Protein AF-A0A6N8NEB7-F1 (afdb_monomer_lite)

Structure (mmCIF, N/CA/C/O backbone):
data_AF-A0A6N8NEB7-F1
#
_entry.id   AF-A0A6N8NEB7-F1
#
loop_
_atom_site.group_PDB
_atom_site.id
_atom_site.type_symbol
_atom_site.label_atom_id
_atom_site.label_alt_id
_atom_site.label_comp_id
_atom_site.label_asym_id
_atom_site.label_entity_id
_atom_site.label_seq_id
_atom_site.pdbx_PDB_ins_code
_atom_site.Cartn_x
_atom_site.Cartn_y
_atom_site.Cartn_z
_atom_site.occupancy
_atom_site.B_iso_or_equiv
_atom_site.auth_seq_id
_atom_site.auth_comp_id
_atom_site.auth_asym_id
_atom_site.auth_atom_id
_atom_site.pdbx_PDB_model_num
ATOM 1 N N . MET A 1 1 ? -17.241 20.565 45.825 1.00 83.00 1 MET A N 1
ATOM 2 C CA . MET A 1 1 ? -16.415 20.159 44.658 1.00 83.00 1 MET A CA 1
ATOM 3 C C . MET A 1 1 ? -16.312 18.647 44.441 1.00 83.00 1 MET A C 1
ATOM 5 O O . MET A 1 1 ? -16.553 18.205 43.326 1.00 83.00 1 MET A O 1
ATOM 9 N N . ARG A 1 2 ? -16.000 17.829 45.463 1.00 90.88 2 ARG A N 1
ATOM 10 C CA . ARG A 1 2 ? -15.788 16.370 45.299 1.00 90.88 2 ARG A CA 1
ATOM 11 C C . ARG A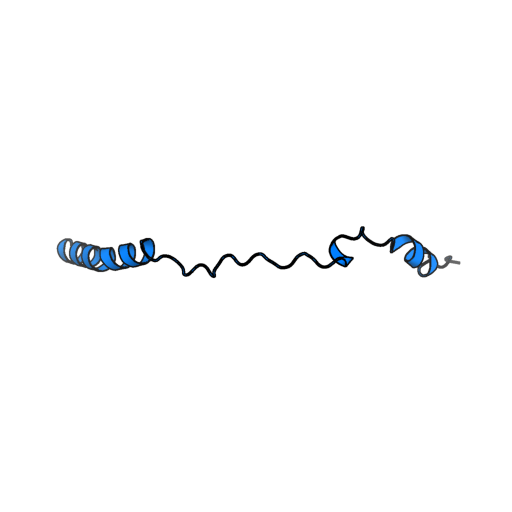 1 2 ? -16.983 15.609 44.698 1.00 90.88 2 ARG A C 1
ATOM 13 O O . ARG A 1 2 ? -16.790 14.810 43.791 1.00 90.88 2 ARG A O 1
ATOM 20 N N . ARG A 1 3 ? -18.211 15.894 45.155 1.00 91.75 3 ARG A N 1
ATOM 21 C CA . ARG A 1 3 ? -19.434 15.241 44.642 1.00 91.75 3 ARG A CA 1
ATOM 22 C C . ARG A 1 3 ? -19.743 15.593 43.184 1.00 91.75 3 ARG A C 1
ATOM 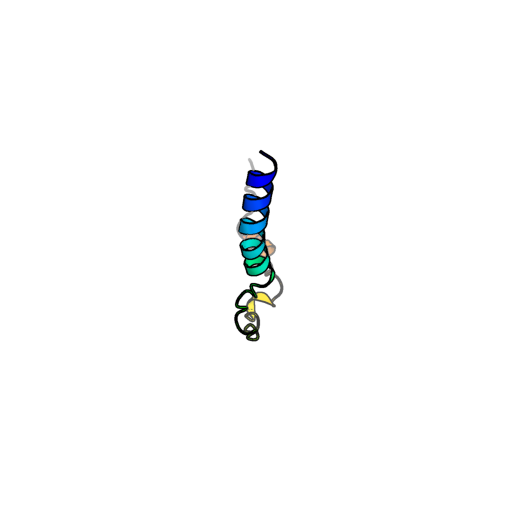24 O O . ARG A 1 3 ? -20.043 14.702 42.403 1.00 91.75 3 ARG A O 1
ATOM 31 N N . LEU A 1 4 ? -19.590 16.867 42.817 1.00 92.75 4 LEU A N 1
ATOM 32 C CA . LEU A 1 4 ? -19.785 17.341 41.442 1.00 92.75 4 LEU A CA 1
ATOM 33 C C . LEU A 1 4 ? -18.809 16.658 40.471 1.00 92.75 4 LEU A C 1
ATOM 35 O O . LEU A 1 4 ? -19.206 16.212 39.401 1.00 92.75 4 LEU A O 1
ATOM 39 N N . LYS A 1 5 ? -17.544 16.506 40.886 1.00 88.75 5 LYS A N 1
ATOM 40 C CA . LYS A 1 5 ? -16.505 15.821 40.105 1.00 88.75 5 LYS A CA 1
ATOM 41 C C . LYS A 1 5 ? -16.814 14.328 39.918 1.00 88.75 5 LYS A C 1
ATOM 43 O O . LYS A 1 5 ? -16.659 13.823 38.814 1.00 88.75 5 LYS A O 1
ATOM 48 N N . MET A 1 6 ? -17.319 13.646 40.955 1.00 95.12 6 MET A N 1
ATOM 49 C CA . MET A 1 6 ? -17.795 12.258 40.832 1.00 95.12 6 MET A CA 1
ATOM 50 C C . MET A 1 6 ? -18.984 12.132 39.877 1.00 95.12 6 MET A C 1
ATOM 52 O O . MET A 1 6 ? -18.971 11.240 39.038 1.00 95.12 6 MET A O 1
ATOM 56 N N . MET A 1 7 ? -19.978 13.022 39.967 1.00 93.50 7 MET A N 1
ATOM 57 C CA . MET A 1 7 ? -21.116 13.017 39.040 1.00 93.50 7 MET A CA 1
ATOM 58 C C . MET A 1 7 ? -20.662 13.175 37.587 1.00 93.50 7 MET A C 1
ATOM 60 O O . MET A 1 7 ? -21.079 12.397 36.737 1.00 93.50 7 MET A O 1
ATOM 64 N N . LEU A 1 8 ? -19.755 14.116 37.311 1.00 93.88 8 LEU A N 1
ATOM 65 C CA . LEU A 1 8 ? -19.169 14.301 35.979 1.00 93.88 8 LEU A CA 1
ATOM 66 C C . LEU A 1 8 ? -18.445 13.046 35.477 1.00 93.88 8 LEU A C 1
ATOM 68 O O . LEU A 1 8 ? -18.667 12.631 34.344 1.00 93.88 8 LEU A O 1
ATOM 72 N N . CYS A 1 9 ? -17.624 12.409 36.315 1.00 91.00 9 CYS A N 1
ATOM 73 C CA . CYS A 1 9 ? -16.951 11.162 35.950 1.00 91.00 9 CYS A CA 1
ATOM 74 C C . CYS A 1 9 ? -17.948 10.037 35.633 1.00 91.00 9 CYS A C 1
ATOM 76 O O . CYS A 1 9 ? -17.781 9.349 34.631 1.00 91.00 9 CYS A O 1
ATOM 78 N N . VAL A 1 10 ? -18.997 9.876 36.446 1.00 94.06 10 VAL A N 1
ATOM 79 C CA . VAL A 1 10 ? -20.042 8.861 36.229 1.00 94.06 10 VAL A CA 1
ATOM 80 C C . VAL A 1 10 ? -20.830 9.136 34.948 1.00 94.06 10 VAL A C 1
ATOM 82 O O . VAL A 1 10 ? -21.164 8.197 34.239 1.00 94.06 10 VAL A O 1
ATOM 85 N N . MET A 1 11 ? -21.086 10.401 34.613 1.00 93.12 11 MET A N 1
ATOM 86 C CA . MET A 1 11 ? -21.775 10.783 33.373 1.00 93.12 11 MET A CA 1
ATOM 87 C C . MET A 1 11 ? -20.909 10.586 32.120 1.00 93.12 11 MET A C 1
ATOM 89 O O . MET A 1 11 ? -21.442 10.304 31.052 1.00 93.12 11 MET A O 1
ATOM 93 N N . MET A 1 12 ? -19.582 10.708 32.233 1.00 93.69 12 MET A N 1
ATOM 94 C CA . MET A 1 12 ? -18.654 10.535 31.106 1.00 93.69 12 MET A CA 1
ATOM 95 C C . MET A 1 12 ? -18.280 9.072 30.843 1.00 93.69 12 MET A C 1
ATOM 97 O O . MET A 1 12 ? -17.985 8.708 29.706 1.00 93.69 12 MET A O 1
ATOM 101 N N . LEU A 1 13 ? -18.319 8.216 31.866 1.00 93.56 13 LEU A N 1
ATOM 102 C CA . LEU A 1 13 ? -17.941 6.804 31.753 1.00 93.56 13 LEU A CA 1
ATOM 103 C C . LEU A 1 13 ? -18.721 6.033 30.659 1.00 93.56 13 LEU A C 1
ATOM 105 O O . LEU A 1 13 ? -18.081 5.320 29.886 1.00 93.56 13 LEU A O 1
ATOM 109 N N . PRO A 1 14 ? -20.054 6.193 30.505 1.00 91.50 14 PRO A N 1
ATOM 110 C CA . PRO A 1 14 ? -20.817 5.520 29.453 1.00 91.50 14 PRO A CA 1
ATOM 111 C C . PRO A 1 14 ? -20.404 5.947 28.042 1.00 91.50 14 PRO A C 1
ATOM 113 O O . PRO A 1 14 ? -20.339 5.106 27.151 1.00 91.50 14 PRO A O 1
ATOM 116 N N . LEU A 1 15 ? -20.080 7.229 27.837 1.00 89.94 15 LEU A N 1
ATOM 117 C CA . LEU A 1 15 ? -19.634 7.753 26.538 1.00 89.94 15 LEU A CA 1
ATOM 118 C C . LEU A 1 15 ? -18.319 7.098 26.102 1.00 89.94 15 LEU A C 1
ATOM 120 O O . LEU A 1 15 ? -18.172 6.704 24.946 1.00 89.94 15 LEU A O 1
ATOM 124 N N . VAL A 1 16 ? -17.390 6.920 27.046 1.00 90.25 16 VAL A N 1
ATOM 125 C CA . VAL A 1 16 ? -16.123 6.216 26.806 1.00 90.25 16 VAL A CA 1
ATOM 126 C C . VAL A 1 16 ? -16.375 4.748 26.461 1.00 90.25 16 VAL A C 1
ATOM 128 O O . VAL A 1 16 ? -15.812 4.245 25.492 1.00 90.25 16 VAL A O 1
ATOM 131 N N . ILE A 1 17 ? -17.258 4.068 27.199 1.00 90.25 17 ILE A N 1
ATOM 132 C CA . ILE A 1 17 ? -17.594 2.658 26.946 1.00 90.25 17 ILE A CA 1
ATOM 133 C C . ILE A 1 17 ? -18.217 2.480 25.555 1.00 90.25 17 ILE A C 1
ATOM 135 O O . ILE A 1 17 ? -17.812 1.577 24.827 1.00 90.25 17 ILE A O 1
ATOM 139 N N . VAL A 1 18 ? -19.151 3.350 25.155 1.00 88.06 18 VAL A N 1
ATOM 140 C CA . VAL A 1 18 ? -19.775 3.311 23.820 1.00 88.06 18 VAL A CA 1
ATOM 141 C C . VAL A 1 18 ? -18.738 3.541 22.722 1.00 88.06 18 VAL A C 1
ATOM 143 O O . VAL A 1 18 ? -18.742 2.820 21.728 1.00 88.06 18 VAL A O 1
ATOM 146 N N . GLY A 1 19 ? -17.816 4.490 22.905 1.00 85.19 19 GLY A N 1
ATOM 147 C CA . GLY A 1 19 ? -16.726 4.732 21.958 1.00 85.19 19 GLY A CA 1
ATOM 148 C C . GLY A 1 19 ? -15.780 3.537 21.816 1.00 85.19 19 GLY A C 1
ATOM 149 O O . GLY A 1 19 ? -15.451 3.148 20.699 1.00 85.19 19 GLY A O 1
ATOM 150 N N . CYS A 1 20 ? -15.384 2.912 22.928 1.00 85.62 20 CYS A N 1
ATOM 151 C CA . CYS A 1 20 ? -14.482 1.757 22.927 1.00 85.62 20 CYS A CA 1
ATOM 152 C C . CYS A 1 20 ? -15.139 0.467 22.412 1.00 85.62 20 CYS A C 1
ATOM 154 O O . CYS A 1 20 ? -14.471 -0.344 21.774 1.00 85.62 20 CYS A O 1
ATOM 156 N N . ALA A 1 21 ? -16.429 0.258 22.684 1.00 85.25 21 ALA A N 1
ATOM 157 C CA . ALA A 1 21 ? -17.179 -0.903 22.203 1.00 85.25 21 ALA A CA 1
ATOM 158 C C . ALA A 1 21 ? -17.692 -0.731 20.762 1.00 85.25 21 ALA A C 1
ATOM 160 O O . ALA A 1 21 ? -18.158 -1.700 20.156 1.00 85.25 21 ALA A O 1
ATOM 161 N N . SER A 1 22 ? -17.610 0.483 20.208 1.00 81.12 22 SER A N 1
ATOM 162 C CA . SER A 1 22 ? -18.006 0.776 18.836 1.00 81.12 22 SER A CA 1
ATOM 163 C C . SER A 1 22 ? -17.115 0.016 17.859 1.00 81.12 22 SER A C 1
ATOM 165 O O . SER A 1 22 ? -15.954 0.356 17.622 1.00 81.12 22 SER A O 1
ATOM 167 N N . ARG A 1 23 ? -17.667 -1.042 17.267 1.00 82.19 23 ARG A N 1
ATOM 168 C CA . ARG A 1 23 ? -17.040 -1.707 16.130 1.00 82.19 23 ARG A CA 1
ATOM 169 C C . ARG A 1 23 ? -17.229 -0.812 14.917 1.00 82.19 23 ARG A C 1
ATOM 171 O O . ARG A 1 23 ? -18.354 -0.620 14.460 1.00 82.19 23 ARG A O 1
ATOM 178 N N . GLN A 1 24 ? -16.131 -0.280 14.388 1.00 78.06 24 GLN A N 1
ATOM 179 C CA . GLN A 1 24 ? -16.171 0.402 13.100 1.00 78.06 24 GLN A CA 1
ATOM 180 C C . GLN A 1 24 ? -16.753 -0.553 12.056 1.00 78.06 24 GLN A C 1
ATOM 182 O O . GLN A 1 24 ? -16.373 -1.726 12.003 1.00 78.06 24 GLN A O 1
ATOM 187 N N . SER A 1 25 ? -17.687 -0.061 11.237 1.00 76.50 25 SER A N 1
ATOM 188 C CA . SER A 1 25 ? -18.192 -0.830 10.103 1.00 76.50 25 SER A CA 1
ATOM 189 C C . SER A 1 25 ? -17.026 -1.010 9.130 1.00 76.50 25 SER A C 1
ATOM 191 O O . SER A 1 25 ? -16.687 -0.106 8.362 1.00 76.50 25 SER A O 1
ATOM 193 N N . VAL A 1 26 ? -16.358 -2.155 9.203 1.00 75.12 26 VAL A N 1
ATOM 194 C CA . V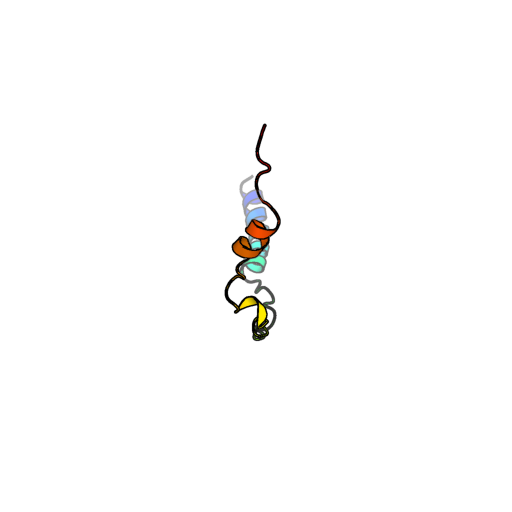AL A 1 26 ? -15.361 -2.527 8.209 1.00 75.12 26 VAL A CA 1
ATOM 195 C C . VAL A 1 26 ? -16.155 -2.910 6.972 1.00 75.12 26 VAL A C 1
ATOM 197 O O . VAL A 1 26 ? -17.025 -3.782 7.035 1.00 75.12 26 VAL A O 1
ATOM 200 N N . ARG A 1 27 ? -15.900 -2.226 5.851 1.00 79.88 27 ARG A N 1
ATOM 201 C CA . ARG A 1 27 ? -16.443 -2.676 4.566 1.00 79.88 27 ARG A CA 1
ATOM 202 C C . ARG A 1 27 ? -16.056 -4.149 4.397 1.00 79.88 27 ARG A C 1
ATOM 204 O O . ARG A 1 27 ? -14.930 -4.492 4.764 1.00 79.88 27 ARG A O 1
ATOM 211 N N . PRO A 1 28 ? -16.945 -5.013 3.876 1.00 83.31 28 PRO A N 1
ATOM 212 C CA . PRO A 1 28 ? -16.589 -6.396 3.597 1.00 83.31 28 PRO A CA 1
ATOM 213 C C . PRO A 1 28 ? -15.232 -6.440 2.897 1.00 83.31 28 PRO A C 1
ATOM 215 O O . PRO A 1 28 ? -14.991 -5.639 1.991 1.00 83.31 28 PRO A O 1
ATOM 218 N N . CYS A 1 29 ? -14.333 -7.313 3.355 1.00 76.19 29 CYS A N 1
ATOM 219 C CA . CYS A 1 29 ? -13.022 -7.481 2.738 1.00 76.19 29 CYS A CA 1
ATOM 220 C C . CYS A 1 29 ? -13.228 -8.119 1.360 1.00 76.19 29 CYS A C 1
ATOM 222 O O . CYS A 1 29 ? -13.195 -9.337 1.200 1.00 76.19 29 CYS A O 1
ATOM 224 N N . VAL A 1 30 ? -13.548 -7.288 0.370 1.00 86.25 30 VAL A N 1
ATOM 225 C CA . VAL A 1 30 ? -13.625 -7.701 -1.023 1.00 86.25 30 VAL A CA 1
ATOM 226 C C . VAL A 1 30 ? -12.193 -7.804 -1.518 1.00 86.25 30 VAL A C 1
ATOM 228 O O . VAL A 1 30 ? -11.389 -6.892 -1.309 1.00 86.25 30 VAL A O 1
ATOM 231 N N . LYS A 1 31 ? -11.864 -8.921 -2.168 1.00 85.69 31 LYS A N 1
ATOM 232 C CA . LYS A 1 31 ? -10.564 -9.084 -2.814 1.00 85.69 31 LYS A CA 1
ATOM 233 C C . LYS A 1 31 ? -10.367 -7.927 -3.793 1.00 85.69 31 LYS A C 1
ATOM 235 O O . LYS A 1 31 ? -11.181 -7.744 -4.697 1.00 85.69 31 LYS A O 1
ATOM 240 N N . ALA A 1 32 ? -9.307 -7.149 -3.590 1.00 84.69 32 ALA A N 1
ATOM 241 C CA . ALA A 1 32 ? -8.952 -6.092 -4.523 1.00 84.69 32 ALA A CA 1
ATOM 242 C C . ALA A 1 32 ? -8.744 -6.697 -5.924 1.00 84.69 32 ALA A C 1
ATOM 244 O O . ALA A 1 32 ? -8.249 -7.829 -6.029 1.00 84.69 32 ALA A O 1
ATOM 245 N N . PRO A 1 33 ? -9.124 -5.983 -6.997 1.00 89.44 33 PRO A N 1
ATOM 246 C CA . PRO A 1 33 ? -8.797 -6.425 -8.343 1.00 89.44 33 PRO A CA 1
ATOM 247 C C . PRO A 1 33 ? -7.274 -6.579 -8.480 1.00 89.44 33 PRO A C 1
ATOM 249 O O . PRO A 1 33 ? -6.520 -5.879 -7.793 1.00 89.44 33 PRO A O 1
ATOM 252 N N . PRO A 1 34 ? -6.801 -7.494 -9.342 1.00 90.94 34 PRO A N 1
ATOM 253 C CA . PRO A 1 34 ? -5.377 -7.608 -9.612 1.00 90.94 34 PRO A CA 1
ATOM 254 C C . PRO A 1 34 ? -4.833 -6.270 -10.136 1.00 90.94 34 PRO A C 1
ATOM 256 O O . PRO A 1 34 ? -5.561 -5.537 -10.818 1.00 90.94 34 PRO A O 1
ATOM 259 N N . PRO A 1 35 ? -3.565 -5.937 -9.838 1.00 91.38 35 PRO A N 1
ATOM 260 C CA . PRO A 1 35 ? -2.947 -4.757 -10.414 1.00 91.38 35 PRO A CA 1
ATOM 261 C C . PRO A 1 35 ? -2.940 -4.880 -11.945 1.00 91.38 35 PRO A C 1
ATOM 263 O O . PRO A 1 35 ? -2.792 -5.983 -12.482 1.00 91.38 35 PRO A O 1
ATOM 266 N N . PRO A 1 36 ? -3.104 -3.767 -12.669 1.00 92.44 36 PRO A N 1
ATOM 267 C CA . PRO A 1 36 ? -3.061 -3.787 -14.119 1.00 92.44 36 PRO A CA 1
ATOM 268 C C . PRO A 1 36 ? -1.676 -4.217 -14.622 1.00 92.44 36 PRO A C 1
ATOM 270 O O . PRO A 1 36 ? -0.653 -3.912 -14.007 1.00 92.44 36 PRO A O 1
ATOM 273 N N . ALA A 1 37 ? -1.647 -4.898 -15.771 1.00 91.50 37 ALA A N 1
ATOM 274 C CA . ALA A 1 37 ? -0.434 -5.519 -16.312 1.00 91.50 37 ALA A CA 1
ATOM 275 C C . ALA A 1 37 ? 0.741 -4.537 -16.475 1.00 91.50 37 ALA A C 1
ATOM 277 O O . ALA A 1 37 ? 1.880 -4.911 -16.216 1.00 91.50 37 ALA A O 1
ATOM 278 N N . TRP A 1 38 ? 0.468 -3.277 -16.829 1.00 89.69 38 TRP A N 1
ATOM 279 C CA . TRP A 1 38 ? 1.491 -2.240 -17.010 1.00 89.69 38 TRP A CA 1
ATOM 280 C C . TRP A 1 38 ? 2.237 -1.870 -15.717 1.00 89.69 38 TRP A C 1
ATOM 282 O O . TRP A 1 38 ? 3.383 -1.449 -15.793 1.00 89.69 38 TRP A O 1
ATOM 292 N N . ILE A 1 39 ? 1.639 -2.068 -14.533 1.00 91.25 39 ILE A N 1
ATOM 293 C CA . ILE A 1 39 ? 2.311 -1.830 -13.237 1.00 91.25 39 ILE A CA 1
ATOM 294 C C . ILE A 1 39 ? 3.288 -2.960 -12.897 1.00 91.25 39 ILE A C 1
ATOM 296 O O . ILE A 1 39 ? 4.249 -2.748 -12.165 1.00 91.25 39 ILE A O 1
ATOM 300 N N . MET A 1 40 ? 3.044 -4.166 -13.409 1.00 92.62 40 MET A N 1
ATOM 301 C CA . MET A 1 40 ? 3.928 -5.316 -13.196 1.00 92.62 40 MET A CA 1
ATOM 302 C C . MET A 1 40 ? 5.103 -5.337 -14.186 1.00 92.62 40 MET A C 1
ATOM 304 O O . MET A 1 40 ? 5.999 -6.167 -14.047 1.00 92.62 40 MET A O 1
ATOM 308 N N . GLN A 1 41 ? 5.098 -4.465 -15.199 1.00 92.88 41 GLN A N 1
ATOM 309 C CA . GLN A 1 41 ? 6.195 -4.359 -16.156 1.00 92.88 41 GLN A CA 1
ATOM 310 C C . GLN A 1 41 ? 7.406 -3.661 -15.520 1.00 92.88 41 GLN A C 1
ATOM 312 O O . GLN A 1 41 ? 7.238 -2.784 -14.669 1.00 92.88 41 GLN A O 1
ATOM 317 N N . PRO A 1 42 ? 8.638 -4.029 -15.918 1.00 91.69 42 PRO A N 1
ATOM 318 C CA . PRO A 1 42 ? 9.822 -3.298 -15.493 1.00 91.69 42 PRO A CA 1
ATOM 319 C C . PRO A 1 42 ? 9.743 -1.839 -15.973 1.00 91.69 42 PRO A C 1
ATOM 321 O O . PRO A 1 42 ? 9.118 -1.570 -17.004 1.00 91.69 42 PRO A O 1
ATOM 324 N N . PRO A 1 43 ? 10.389 -0.896 -15.266 1.00 90.75 43 PRO A N 1
ATOM 325 C CA . PRO A 1 43 ? 10.459 0.488 -15.712 1.00 90.75 43 PRO A CA 1
ATOM 326 C C . PRO A 1 43 ? 11.029 0.569 -17.142 1.00 90.75 43 PRO A C 1
ATOM 328 O O . PRO A 1 43 ? 12.070 -0.042 -17.399 1.00 90.75 43 PRO A O 1
ATOM 331 N N . PRO A 1 44 ? 10.373 1.283 -18.076 1.00 90.50 44 PRO A N 1
ATOM 332 C CA . PRO A 1 44 ? 10.930 1.538 -19.400 1.00 90.50 44 PRO A CA 1
ATOM 333 C C . PRO A 1 44 ? 12.339 2.138 -19.354 1.00 90.50 44 PRO A C 1
ATOM 335 O O . PRO A 1 44 ? 12.700 2.853 -18.425 1.00 90.50 44 PRO A O 1
ATOM 338 N N . ASP A 1 45 ? 13.143 1.915 -20.389 1.00 91.94 45 ASP A N 1
ATOM 339 C CA . ASP A 1 45 ? 14.409 2.634 -20.522 1.00 91.94 45 ASP A CA 1
ATOM 340 C C . ASP A 1 45 ? 14.172 4.008 -21.157 1.00 91.94 45 ASP A C 1
ATOM 342 O O . ASP A 1 45 ? 14.294 4.189 -22.366 1.00 91.94 45 ASP A O 1
ATOM 346 N N . TRP A 1 46 ? 13.804 4.995 -20.336 1.00 91.44 46 TRP A N 1
ATOM 347 C CA . TRP A 1 46 ? 13.664 6.380 -20.800 1.00 91.44 46 TRP A CA 1
ATOM 348 C C . TRP A 1 46 ? 15.010 7.063 -21.043 1.00 91.44 46 TRP A C 1
ATOM 350 O O . TRP A 1 46 ? 15.055 8.072 -21.742 1.00 91.44 46 TRP A O 1
ATOM 360 N N . LYS A 1 47 ? 16.112 6.554 -20.481 1.00 91.50 47 LYS A N 1
ATOM 361 C CA . LYS A 1 47 ? 17.409 7.232 -20.556 1.00 91.50 47 LYS A CA 1
ATOM 362 C C . LYS A 1 47 ? 17.949 7.215 -21.982 1.00 91.50 47 LYS A C 1
ATOM 364 O O . LYS A 1 47 ? 18.335 8.264 -22.485 1.00 91.50 47 LYS A O 1
ATOM 369 N N . THR A 1 48 ? 17.915 6.062 -22.643 1.00 91.19 48 THR A N 1
ATOM 370 C CA . THR A 1 48 ? 18.382 5.906 -24.029 1.00 91.19 48 THR A CA 1
ATOM 371 C C . T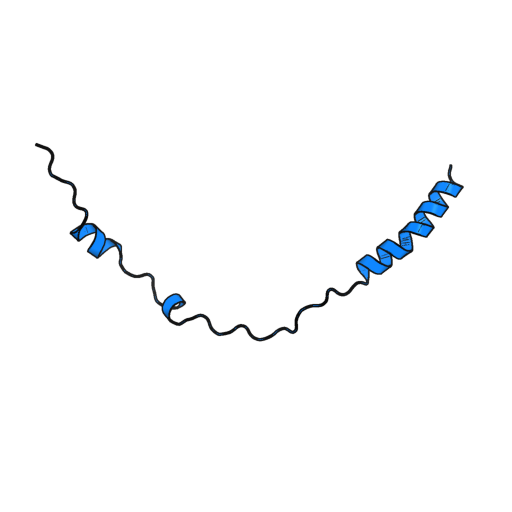HR A 1 48 ? 17.699 6.855 -25.027 1.00 91.19 48 THR A C 1
ATOM 373 O O . THR A 1 48 ? 18.414 7.586 -25.715 1.00 91.19 48 THR A O 1
ATOM 376 N N . PRO A 1 49 ? 16.354 6.937 -25.113 1.00 91.69 49 PRO A N 1
ATOM 377 C CA . PRO A 1 49 ? 15.703 7.882 -26.017 1.00 91.69 49 PRO A CA 1
ATOM 378 C C . PRO A 1 49 ? 15.959 9.338 -25.614 1.00 91.69 49 PRO A C 1
ATOM 380 O O . PRO A 1 49 ? 16.171 10.180 -26.484 1.00 91.69 49 PRO A O 1
ATOM 383 N N . LEU A 1 50 ? 16.000 9.646 -24.313 1.00 90.94 50 LEU A N 1
ATOM 384 C CA . LEU A 1 50 ? 16.284 11.004 -23.847 1.00 90.94 50 LEU A CA 1
ATOM 385 C C . LEU A 1 50 ? 17.695 11.455 -24.222 1.00 90.94 50 LEU A C 1
ATOM 387 O O . LEU A 1 50 ? 17.855 12.593 -24.644 1.00 90.94 50 LEU A O 1
ATOM 391 N N . SER A 1 51 ? 18.698 10.580 -24.138 1.00 88.75 51 SER A N 1
ATOM 392 C CA . SER A 1 51 ? 20.067 10.888 -24.567 1.00 88.75 51 SER A CA 1
ATOM 393 C C . SER A 1 51 ? 20.200 11.091 -26.079 1.00 88.75 51 SER A C 1
ATOM 395 O O . SER A 1 51 ? 21.129 11.762 -26.508 1.00 88.75 51 SER A O 1
ATOM 397 N N . GLY A 1 52 ? 19.287 10.547 -26.891 1.00 85.62 52 GLY A N 1
ATOM 398 C CA . GLY A 1 52 ? 19.243 10.819 -28.332 1.00 85.62 52 GLY A CA 1
ATOM 399 C C . GLY A 1 52 ? 18.593 12.161 -28.691 1.00 85.62 52 GLY A C 1
ATOM 400 O O . GLY A 1 52 ? 18.910 12.732 -29.730 1.00 85.62 52 GLY A O 1
ATOM 401 N N . ILE A 1 53 ? 17.688 12.666 -27.844 1.00 90.69 53 ILE A N 1
ATOM 402 C CA . ILE A 1 53 ? 16.951 13.924 -28.068 1.00 90.69 53 ILE A CA 1
ATOM 403 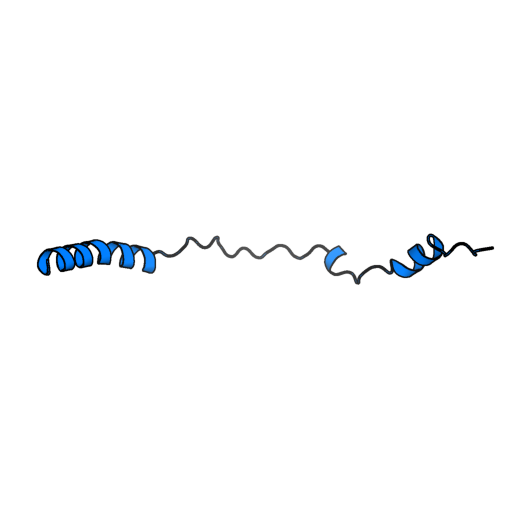C C . ILE A 1 53 ? 17.660 15.108 -27.400 1.00 90.69 53 ILE A C 1
ATOM 405 O O . ILE A 1 53 ? 17.690 16.210 -27.941 1.00 90.69 53 ILE A O 1
ATOM 409 N N . ILE A 1 54 ? 18.210 14.887 -26.207 1.00 86.50 54 ILE A N 1
ATOM 410 C CA . ILE A 1 54 ? 18.818 15.905 -25.356 1.00 86.50 54 ILE A CA 1
ATOM 411 C C . ILE A 1 54 ? 20.316 15.619 -25.287 1.00 86.50 54 ILE A C 1
ATOM 413 O O . ILE A 1 54 ? 20.790 14.895 -24.410 1.00 86.50 54 ILE A O 1
ATOM 417 N N . SER A 1 55 ? 21.053 16.222 -26.216 1.00 80.19 55 SER A N 1
ATOM 418 C CA . SER A 1 55 ? 22.516 16.251 -26.208 1.00 80.19 55 SER A CA 1
ATOM 419 C C . SER A 1 55 ? 23.001 17.667 -25.890 1.00 80.19 55 SER A C 1
ATOM 421 O O . SER A 1 55 ? 22.362 18.633 -26.314 1.00 80.19 55 SER A O 1
ATOM 423 N N . PRO A 1 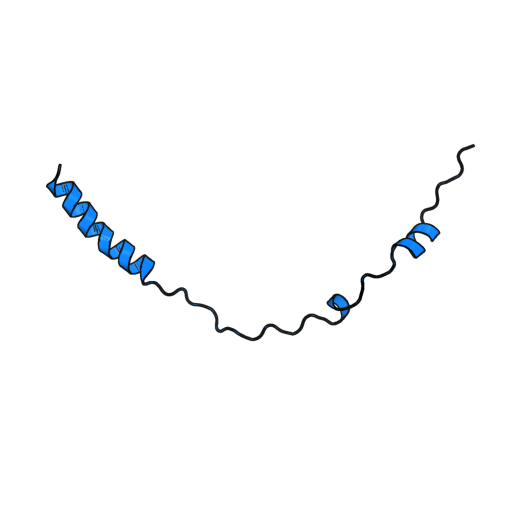56 ? 24.113 17.832 -25.152 1.00 80.06 56 PRO A N 1
ATOM 424 C CA . PRO A 1 56 ? 24.732 19.139 -24.978 1.00 80.06 56 PRO A CA 1
ATOM 425 C C . PRO A 1 56 ? 25.097 19.725 -26.345 1.00 80.06 56 PRO A C 1
ATOM 427 O O . PRO A 1 56 ? 25.719 19.040 -27.155 1.00 80.06 56 PRO A O 1
ATOM 430 N N . SER A 1 57 ? 24.733 20.981 -26.602 1.00 78.19 57 SER A N 1
ATOM 431 C CA . SER A 1 57 ? 25.310 21.713 -27.727 1.00 78.19 57 SER A CA 1
ATOM 432 C C . SER A 1 57 ? 26.769 22.019 -27.403 1.00 78.19 57 SER A C 1
ATOM 434 O O . SER A 1 57 ? 27.072 22.471 -26.292 1.00 78.19 57 SER A O 1
ATOM 436 N N . GLU A 1 58 ? 27.664 21.777 -28.355 1.00 79.75 58 GLU A N 1
ATOM 437 C CA . GLU A 1 58 ? 29.054 22.208 -28.238 1.00 79.75 58 GLU A CA 1
ATOM 438 C C . GLU A 1 58 ? 29.088 23.731 -28.029 1.00 79.75 58 GLU A C 1
ATOM 440 O O . GLU A 1 58 ? 28.261 24.466 -28.578 1.00 79.75 58 GLU A O 1
ATOM 445 N N . ARG A 1 59 ? 29.948 24.188 -27.118 1.00 74.69 59 ARG A N 1
ATOM 446 C CA . ARG A 1 59 ? 30.097 25.607 -26.788 1.00 74.69 59 ARG A CA 1
ATOM 447 C C . ARG A 1 59 ? 31.344 26.087 -27.526 1.00 74.69 59 ARG A C 1
ATOM 449 O O . ARG A 1 59 ? 32.437 25.713 -27.107 1.00 74.69 59 ARG A O 1
ATOM 456 N N . ASP A 1 60 ? 31.150 26.839 -28.607 1.00 60.81 60 ASP A N 1
ATOM 457 C CA . ASP A 1 60 ? 32.221 27.601 -29.268 1.00 60.81 60 ASP A CA 1
ATOM 458 C C . ASP A 1 60 ? 32.723 28.742 -28.366 1.00 60.81 60 ASP A C 1
ATOM 460 O O . ASP A 1 60 ? 31.884 29.367 -27.664 1.00 60.81 60 ASP A O 1
#

Organism: Escherichia coli (NCBI:txid562)

Foldseek 3Di:
DVVVVVVVVVVCVVVVVCVVPDDDPDDPPDPDDDDDPVVVDDDDPPPVVCCVVDDDDDDD

InterPro domains:
  IPR010346 Spanin, outer membrane subunit [PF06085] (20-59)

Secondary structure (DSSP, 8-state):
-HHHHHHHHHHHHHHHHHHHH--------PPPPPPPGGGSSPPP--HHHHHHH--PPP--

pLDDT: mean 87.32, std 6.45, range [60.81, 95.12]

Sequence (60 aa):
MRRLKMMLCVMMLPLVIVGCASRQSVRPCVKAPPPPAWIMQPPPDWKTPLSGIISPSERD

Radius of gyration: 31.67 Å; chains: 1; bounding box: 54×37×75 Å